Protein AF-A0A9X1UL97-F1 (afdb_monomer)

Foldseek 3Di:
DVVVVVVVVVVVVVVVVVVVLVVVLVVVVVVQVVVVQWDWDQDPQDIWIGGNNHTQAGDNYPVVRSVSSVVRVVVVVD

Nearest PDB structures (foldseek):
  6lg3-assembly1_A  TM=5.830E-01  e=1.507E+00  Mycobacterium tuberculosis
  2o30-assembly1_B  TM=6.194E-01  e=2.233E+00  Encephalitozoon cuniculi GB-M1
  7z2j-assembly1_A  TM=4.912E-01  e=7.823E-01  White bream virus
  2l6r-assembly1_A  TM=3.793E-01  e=2.545E+00  Lambdavirus lambda
  6rmw-assembly2_G  TM=3.069E-01  e=2.384E+00  Plasmodium falciparum 3D7

Solvent-accessible surface area (backbone atoms only — not comparable to full-atom values): 4295 Å² total; per-residue (Å²): 113,70,66,61,50,52,53,49,50,52,49,53,51,51,52,51,49,53,51,51,52,52,52,50,51,48,55,54,50,50,55,32,51,76,67,64,36,48,48,75,48,82,56,98,83,20,22,39,29,26,48,77,89,36,82,56,24,72,22,81,42,63,68,56,12,53,53,46,27,50,59,49,55,57,63,71,77,110

Organism: NCBI:txid2913261

Mean predicted aligned error: 5.08 Å

Sequence (78 aa):
MIEIQKLREARTLAAARANAEDAAIWRWFSALLEAGTIRWCRSDKGWIVSVNHRHVATEVSFDNAIRAAKARSESLLM

Secondary structure (DSSP, 8-state):
-HHHHHHHHHHHHHHHHHHHHHHHHHHHHHHHHHTT-EEEEEETTEEEEEETTEEEEEESSHHHHHHHHHHHHHHT--

pLDDT: mean 92.12, std 8.26, range [51.03, 97.88]

Structure (mmCIF, N/CA/C/O backbone):
data_AF-A0A9X1UL97-F1
#
_entry.id   AF-A0A9X1UL97-F1
#
loop_
_atom_site.group_PDB
_atom_site.id
_atom_site.type_symbol
_atom_site.label_atom_id
_atom_site.label_alt_id
_atom_site.label_comp_id
_atom_site.label_asym_id
_atom_site.label_entity_id
_atom_site.label_seq_id
_atom_site.pdbx_PDB_ins_code
_atom_site.Cartn_x
_atom_site.Cartn_y
_atom_site.Cartn_z
_atom_site.occupancy
_atom_site.B_iso_or_equiv
_atom_site.auth_seq_id
_atom_site.auth_comp_id
_atom_site.auth_asym_id
_atom_site.auth_atom_id
_atom_site.pdbx_PDB_model_num
ATOM 1 N N . MET A 1 1 ? 19.832 -7.545 -33.416 1.00 62.62 1 MET A N 1
ATOM 2 C CA . MET A 1 1 ? 20.576 -6.756 -32.400 1.00 62.62 1 MET A CA 1
ATOM 3 C C . MET A 1 1 ? 19.749 -5.617 -31.800 1.00 62.62 1 MET A C 1
ATOM 5 O O . MET A 1 1 ? 19.669 -5.559 -30.582 1.00 62.62 1 MET A O 1
ATOM 9 N N . ILE A 1 2 ? 19.082 -4.771 -32.601 1.00 75.69 2 ILE A N 1
ATOM 10 C CA . ILE A 1 2 ? 18.250 -3.643 -32.112 1.00 75.69 2 ILE A CA 1
ATOM 11 C C . ILE A 1 2 ? 17.108 -4.096 -31.181 1.00 75.69 2 ILE A C 1
ATOM 13 O O . ILE A 1 2 ? 16.809 -3.445 -30.188 1.00 75.69 2 ILE A O 1
ATOM 17 N N . GLU A 1 3 ? 16.490 -5.239 -31.462 1.00 82.12 3 GLU A N 1
ATOM 18 C CA . GLU A 1 3 ? 15.319 -5.726 -30.721 1.00 82.12 3 GLU A CA 1
ATOM 19 C C . GLU A 1 3 ? 15.652 -6.252 -29.316 1.00 82.12 3 GLU A C 1
ATOM 21 O O . GLU A 1 3 ? 14.922 -6.002 -28.361 1.00 82.12 3 GLU A O 1
ATOM 26 N N . ILE A 1 4 ? 16.823 -6.882 -29.158 1.00 86.75 4 ILE A N 1
ATOM 27 C CA . ILE A 1 4 ? 17.346 -7.297 -27.847 1.00 86.75 4 ILE A CA 1
ATOM 28 C C . ILE A 1 4 ? 17.684 -6.067 -26.999 1.00 86.75 4 ILE A C 1
ATOM 30 O O . ILE A 1 4 ? 17.423 -6.060 -25.797 1.00 86.75 4 ILE A O 1
ATOM 34 N N . GLN A 1 5 ? 18.237 -5.022 -27.620 1.00 89.62 5 GLN A N 1
ATOM 35 C CA . GLN A 1 5 ? 18.547 -3.769 -26.937 1.00 89.62 5 GLN A CA 1
ATOM 36 C C . GLN A 1 5 ? 17.269 -3.061 -26.461 1.00 89.62 5 GLN A C 1
ATOM 38 O O . GLN A 1 5 ? 17.164 -2.738 -25.280 1.00 89.62 5 GLN A O 1
ATOM 43 N N . LYS A 1 6 ? 16.250 -2.949 -27.324 1.00 88.94 6 LYS A N 1
ATOM 44 C CA . LYS A 1 6 ? 14.932 -2.403 -26.954 1.00 88.94 6 LYS A CA 1
ATOM 45 C C . LYS A 1 6 ? 14.262 -3.188 -25.825 1.00 88.94 6 LYS A C 1
ATOM 47 O O . LYS A 1 6 ? 13.710 -2.592 -24.905 1.00 88.94 6 LYS A O 1
ATOM 52 N N . LEU A 1 7 ? 14.327 -4.522 -25.856 1.00 92.25 7 LEU A N 1
ATOM 53 C CA . LEU A 1 7 ? 13.765 -5.355 -24.790 1.00 92.25 7 LEU A CA 1
ATOM 54 C C . LEU A 1 7 ? 14.494 -5.146 -23.455 1.00 92.25 7 LEU A C 1
ATOM 56 O O . LEU A 1 7 ? 13.857 -5.124 -22.402 1.00 92.25 7 LEU A O 1
ATOM 60 N N . ARG A 1 8 ? 15.822 -4.992 -23.484 1.00 91.81 8 ARG A N 1
ATOM 61 C CA . ARG A 1 8 ? 16.614 -4.686 -22.285 1.00 91.81 8 ARG A CA 1
ATOM 62 C C . ARG A 1 8 ? 16.232 -3.329 -21.708 1.00 91.81 8 ARG A C 1
ATOM 64 O O . ARG A 1 8 ? 15.941 -3.275 -20.522 1.00 91.81 8 ARG A O 1
ATOM 71 N N . GLU A 1 9 ? 16.154 -2.296 -22.543 1.00 92.12 9 GLU A N 1
ATOM 72 C CA . GLU A 1 9 ? 15.744 -0.942 -22.147 1.00 92.12 9 GLU A CA 1
ATOM 73 C C . GLU A 1 9 ? 14.330 -0.908 -21.555 1.00 92.12 9 GLU A C 1
ATOM 75 O O . GLU A 1 9 ? 14.106 -0.292 -20.513 1.00 92.12 9 GLU A O 1
ATOM 80 N N . ALA A 1 10 ? 13.382 -1.629 -22.160 1.00 91.81 10 ALA A N 1
ATOM 81 C CA . ALA A 1 10 ? 12.026 -1.747 -21.630 1.00 91.81 10 ALA A CA 1
ATOM 82 C C . ALA A 1 10 ? 12.008 -2.399 -20.237 1.00 91.81 10 ALA A C 1
ATOM 84 O O . ALA A 1 10 ? 11.282 -1.951 -19.349 1.00 91.81 10 ALA A O 1
ATOM 85 N N . ARG A 1 11 ? 12.834 -3.431 -20.020 1.00 91.81 11 ARG A N 1
ATOM 86 C CA . ARG A 1 11 ? 12.959 -4.102 -18.717 1.00 91.81 11 ARG A CA 1
ATOM 87 C C . ARG A 1 11 ? 13.600 -3.203 -17.663 1.00 91.81 11 ARG A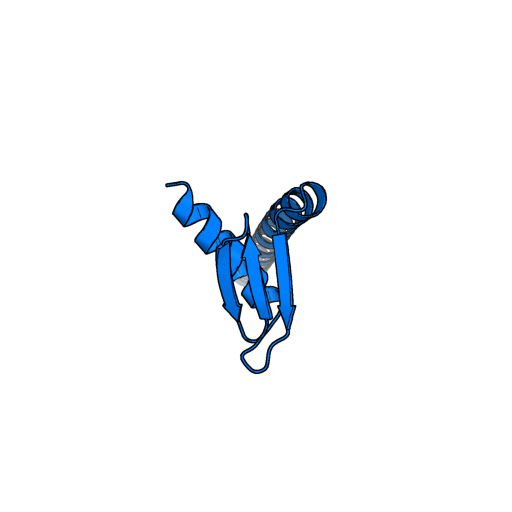 C 1
ATOM 89 O O . ARG A 1 11 ? 13.087 -3.153 -16.548 1.00 91.81 11 ARG A O 1
ATOM 96 N N . THR A 1 12 ? 14.674 -2.482 -17.989 1.00 93.00 12 THR A N 1
ATOM 97 C CA . THR A 1 12 ? 15.288 -1.530 -17.048 1.00 93.00 12 THR A CA 1
ATOM 98 C C . THR A 1 12 ? 14.336 -0.397 -16.701 1.00 93.00 12 THR A C 1
ATOM 100 O O . THR A 1 12 ? 14.239 -0.037 -15.530 1.00 93.00 12 THR A O 1
ATOM 103 N N . LEU A 1 13 ? 13.587 0.128 -17.674 1.00 93.25 13 LEU A N 1
ATOM 104 C CA . LEU A 1 13 ? 12.583 1.157 -17.417 1.00 93.25 13 LEU A CA 1
ATOM 105 C C . LEU A 1 13 ? 11.458 0.641 -16.511 1.00 93.25 13 LEU A C 1
ATOM 107 O O . LEU A 1 13 ? 11.067 1.334 -15.574 1.00 93.25 13 LEU A O 1
ATOM 111 N N . ALA A 1 14 ? 10.954 -0.570 -16.758 1.00 90.62 14 ALA A N 1
ATOM 112 C CA . ALA A 1 14 ? 9.929 -1.186 -15.917 1.00 90.62 14 ALA A CA 1
ATOM 113 C C . ALA A 1 14 ? 10.425 -1.400 -14.477 1.00 90.62 14 ALA A C 1
ATOM 115 O O . ALA A 1 14 ? 9.726 -1.042 -13.531 1.00 90.62 14 ALA A O 1
ATOM 116 N N . ALA A 1 15 ? 11.652 -1.902 -14.306 1.00 91.81 15 ALA A N 1
ATOM 117 C CA . ALA A 1 15 ? 12.263 -2.079 -12.990 1.00 91.81 15 ALA A CA 1
ATOM 118 C C . ALA A 1 15 ? 12.476 -0.739 -12.264 1.00 91.81 15 ALA A C 1
ATOM 120 O O . ALA A 1 15 ? 12.185 -0.625 -11.076 1.00 91.81 15 ALA A O 1
ATOM 121 N N . ALA A 1 16 ? 12.931 0.294 -12.980 1.00 93.25 16 ALA A N 1
ATOM 122 C CA . ALA A 1 16 ? 13.113 1.629 -12.417 1.00 93.25 16 ALA A CA 1
ATOM 123 C C . ALA A 1 16 ? 11.785 2.245 -11.955 1.00 93.25 16 ALA A C 1
ATOM 125 O O . ALA A 1 16 ? 11.736 2.855 -10.888 1.00 93.25 16 ALA A O 1
ATOM 126 N N . ARG A 1 17 ? 10.705 2.055 -12.726 1.00 92.38 17 ARG A N 1
ATOM 127 C CA . ARG A 1 17 ? 9.354 2.503 -12.352 1.00 92.38 17 ARG A CA 1
ATOM 128 C C . ARG A 1 17 ? 8.848 1.790 -11.103 1.00 92.38 17 ARG A C 1
ATOM 130 O O . ARG A 1 17 ? 8.474 2.472 -10.156 1.00 92.38 17 ARG A O 1
ATOM 137 N N . ALA A 1 18 ? 8.928 0.461 -11.064 1.00 89.69 18 ALA A N 1
ATOM 138 C CA . ALA A 1 18 ? 8.518 -0.316 -9.894 1.00 89.69 18 ALA A CA 1
ATOM 139 C C . ALA A 1 18 ? 9.285 0.113 -8.630 1.00 89.69 18 ALA A C 1
ATOM 141 O O . ALA A 1 18 ? 8.687 0.377 -7.593 1.00 89.69 18 ALA A O 1
ATOM 142 N N . ASN A 1 19 ? 10.604 0.301 -8.739 1.00 93.06 19 ASN A N 1
ATOM 143 C CA . ASN A 1 19 ? 11.420 0.764 -7.618 1.00 93.06 19 ASN A CA 1
ATOM 144 C C . ASN A 1 19 ? 11.058 2.193 -7.168 1.00 93.06 19 ASN A C 1
ATOM 146 O O . ASN A 1 19 ? 11.078 2.498 -5.977 1.00 93.06 19 ASN A O 1
ATOM 150 N N . ALA A 1 20 ? 10.731 3.085 -8.108 1.00 93.25 20 ALA A N 1
ATOM 151 C CA . ALA A 1 20 ? 10.295 4.440 -7.783 1.00 93.25 20 ALA A CA 1
ATOM 152 C C . ALA A 1 20 ? 8.933 4.448 -7.067 1.00 93.25 20 ALA A C 1
ATOM 154 O O . ALA A 1 20 ? 8.761 5.197 -6.102 1.00 93.25 20 ALA A O 1
ATOM 155 N N . GLU A 1 21 ? 7.996 3.606 -7.507 1.00 91.31 21 GLU A N 1
ATOM 156 C CA . GLU A 1 21 ? 6.686 3.418 -6.873 1.00 91.31 21 GLU A CA 1
ATOM 157 C C . GLU A 1 21 ? 6.831 2.865 -5.451 1.00 91.31 21 GLU A C 1
ATOM 159 O O . GLU A 1 21 ? 6.273 3.438 -4.512 1.00 91.31 21 GLU A O 1
ATOM 164 N N . ASP A 1 22 ? 7.652 1.831 -5.264 1.00 93.50 22 ASP A N 1
ATOM 165 C CA . ASP A 1 22 ? 7.932 1.242 -3.951 1.00 93.50 22 ASP A CA 1
ATOM 166 C C . ASP A 1 22 ? 8.595 2.249 -3.009 1.00 93.50 22 ASP A C 1
ATOM 168 O O . ASP A 1 22 ? 8.184 2.403 -1.857 1.00 93.50 22 ASP A O 1
ATOM 172 N N . ALA A 1 23 ? 9.563 3.021 -3.509 1.00 95.31 23 ALA A N 1
ATOM 173 C CA . ALA A 1 23 ? 10.187 4.086 -2.734 1.00 95.31 23 ALA A CA 1
ATOM 174 C C . ALA A 1 23 ? 9.181 5.185 -2.347 1.00 95.31 23 ALA A C 1
ATOM 176 O O . ALA A 1 23 ? 9.269 5.746 -1.255 1.00 95.31 23 ALA A O 1
ATOM 177 N N . ALA A 1 24 ? 8.224 5.520 -3.218 1.00 95.12 24 ALA A N 1
ATOM 178 C CA . ALA A 1 24 ? 7.172 6.486 -2.904 1.00 95.12 24 ALA A CA 1
ATOM 179 C C . ALA A 1 24 ? 6.218 5.957 -1.823 1.00 95.12 24 ALA A C 1
ATOM 181 O O . ALA A 1 24 ? 5.858 6.702 -0.910 1.00 95.12 24 ALA A O 1
ATOM 182 N N . ILE A 1 25 ? 5.848 4.676 -1.892 1.00 95.94 25 ILE A N 1
ATOM 183 C CA . ILE A 1 25 ? 5.035 4.012 -0.867 1.00 95.94 25 ILE A CA 1
ATOM 184 C C . ILE A 1 25 ? 5.764 4.001 0.472 1.00 95.94 25 ILE A C 1
ATOM 186 O O . ILE A 1 25 ? 5.167 4.353 1.489 1.00 95.94 25 ILE A O 1
ATOM 190 N N . TRP A 1 26 ? 7.051 3.659 0.473 1.00 96.38 26 TRP A N 1
ATOM 191 C CA . TRP A 1 26 ? 7.833 3.591 1.700 1.00 96.38 26 TRP A CA 1
ATOM 192 C C . TRP A 1 26 ? 7.968 4.955 2.373 1.00 96.38 26 TRP A C 1
ATOM 194 O O . TRP A 1 26 ? 7.689 5.072 3.561 1.00 96.38 26 TRP A O 1
ATOM 204 N N . ARG A 1 27 ? 8.287 6.013 1.614 1.00 97.44 27 ARG A N 1
ATOM 205 C CA . ARG A 1 27 ? 8.346 7.382 2.160 1.00 97.44 27 ARG A CA 1
ATOM 206 C C . ARG A 1 27 ? 7.015 7.813 2.776 1.00 97.44 27 ARG A C 1
ATOM 208 O O . ARG A 1 27 ? 7.005 8.377 3.865 1.00 97.44 27 ARG A O 1
ATOM 215 N N . TRP A 1 28 ? 5.905 7.535 2.091 1.00 96.06 28 TRP A N 1
ATOM 216 C CA . TRP A 1 28 ? 4.564 7.835 2.595 1.00 96.06 28 TRP A CA 1
ATOM 217 C C . TRP A 1 28 ? 4.259 7.069 3.889 1.00 96.06 28 TRP A C 1
ATOM 219 O O . TRP A 1 28 ? 3.817 7.662 4.871 1.00 96.06 28 TRP A O 1
ATOM 229 N N . PHE A 1 29 ? 4.544 5.766 3.912 1.00 96.50 29 PHE A N 1
ATOM 230 C CA . PHE A 1 29 ? 4.314 4.917 5.075 1.00 96.50 29 PHE A CA 1
ATOM 231 C C . PHE A 1 29 ? 5.157 5.356 6.278 1.00 96.50 29 PHE A C 1
ATOM 233 O O . PHE A 1 29 ? 4.611 5.530 7.366 1.00 96.50 29 PHE A O 1
ATOM 240 N N . SER A 1 30 ? 6.461 5.581 6.084 1.00 97.44 30 SER A N 1
ATOM 241 C CA . SER A 1 30 ? 7.374 6.025 7.141 1.00 97.44 30 SER A CA 1
ATOM 242 C C . SER A 1 30 ? 6.929 7.349 7.755 1.00 97.44 30 SER A C 1
ATOM 244 O O . SER A 1 30 ? 6.861 7.443 8.975 1.00 97.44 30 SER A O 1
ATOM 246 N N . ALA A 1 31 ? 6.527 8.328 6.938 1.00 96.56 31 ALA A N 1
ATOM 247 C CA . ALA A 1 31 ? 6.046 9.612 7.444 1.00 96.56 31 ALA A CA 1
ATOM 248 C C . ALA A 1 31 ? 4.795 9.466 8.334 1.00 96.56 31 ALA A C 1
ATOM 250 O O . ALA A 1 31 ? 4.705 10.090 9.390 1.00 96.56 31 ALA A O 1
ATOM 251 N N . LEU A 1 32 ? 3.832 8.621 7.945 1.00 96.38 32 LEU A N 1
ATOM 252 C CA . LEU A 1 32 ? 2.635 8.375 8.760 1.00 96.38 32 LEU A CA 1
ATOM 253 C C . LEU A 1 32 ? 2.933 7.553 10.017 1.00 96.38 32 LEU A C 1
ATOM 255 O O . LEU A 1 32 ? 2.275 7.734 11.043 1.00 96.38 32 LEU A O 1
ATOM 259 N N . LEU A 1 33 ? 3.895 6.634 9.935 1.00 96.62 33 LEU A N 1
ATOM 260 C CA . LEU A 1 33 ? 4.338 5.839 11.073 1.00 96.62 33 LEU A CA 1
ATOM 261 C C . LEU A 1 33 ? 5.003 6.729 12.125 1.00 96.62 33 LEU A C 1
ATOM 263 O O . LEU A 1 33 ? 4.645 6.647 13.296 1.00 96.62 33 LEU A O 1
ATOM 267 N N . GLU A 1 34 ? 5.913 7.605 11.700 1.00 97.75 34 GLU A N 1
ATOM 268 C CA . GLU A 1 34 ? 6.580 8.588 12.561 1.00 97.75 34 GLU A CA 1
ATOM 269 C C . GLU A 1 34 ? 5.580 9.570 13.179 1.00 97.75 34 GLU A C 1
ATOM 271 O O . GLU A 1 34 ? 5.680 9.896 14.360 1.00 97.75 34 GLU A O 1
ATOM 276 N N . ALA A 1 35 ? 4.563 9.982 12.417 1.00 96.06 35 ALA A N 1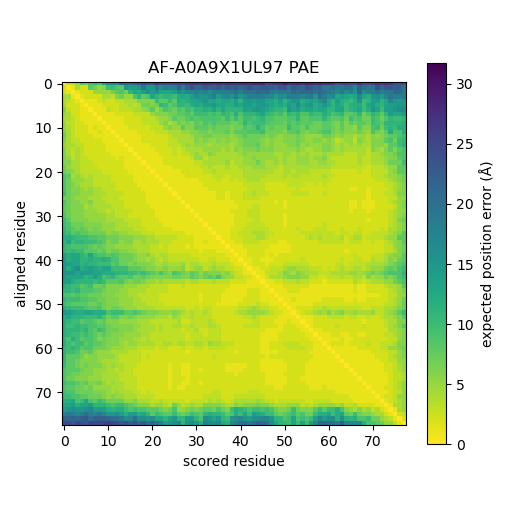
ATOM 277 C CA . ALA A 1 35 ? 3.470 10.809 12.922 1.00 96.06 35 ALA A CA 1
ATOM 278 C C . ALA A 1 35 ? 2.475 10.044 13.824 1.00 96.06 35 ALA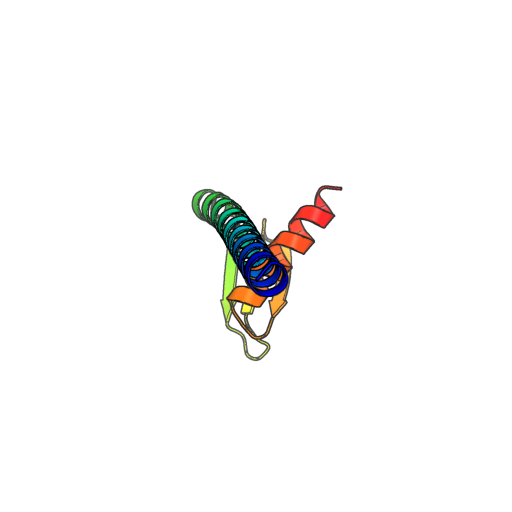 A C 1
ATOM 280 O O . ALA A 1 35 ? 1.608 10.665 14.438 1.00 96.06 35 ALA A O 1
ATOM 281 N N . GLY A 1 36 ? 2.547 8.709 13.888 1.00 95.62 36 GLY A N 1
ATOM 282 C CA . GLY A 1 36 ? 1.611 7.867 14.641 1.00 95.62 36 GLY A CA 1
ATOM 283 C C . GLY A 1 36 ? 0.182 7.850 14.083 1.00 95.62 36 GLY A C 1
ATOM 284 O O . GLY A 1 36 ? -0.758 7.486 14.791 1.00 95.62 36 GLY A O 1
ATOM 285 N N . THR A 1 37 ? -0.010 8.254 12.826 1.00 96.12 37 THR A N 1
ATOM 286 C CA . THR A 1 37 ? -1.334 8.433 12.210 1.00 96.12 37 THR A CA 1
ATOM 287 C C . THR A 1 37 ? -1.803 7.227 11.404 1.00 96.12 37 THR A C 1
ATOM 289 O O . THR A 1 37 ? -2.993 7.135 11.091 1.00 96.12 37 THR A O 1
ATOM 292 N N . ILE A 1 38 ? -0.910 6.285 11.087 1.00 96.75 38 ILE A N 1
ATOM 293 C CA . ILE A 1 38 ? -1.250 5.014 10.441 1.00 96.75 38 ILE A CA 1
ATOM 294 C C . ILE A 1 38 ? -1.393 3.885 11.464 1.00 96.75 38 ILE A C 1
ATOM 296 O O . ILE A 1 38 ? -0.594 3.734 12.387 1.00 96.75 38 ILE A O 1
ATOM 300 N N . ARG A 1 39 ? -2.416 3.052 11.277 1.00 96.56 39 ARG A N 1
ATOM 301 C CA . ARG A 1 39 ? -2.643 1.819 12.032 1.00 96.56 39 ARG A CA 1
ATOM 302 C C . ARG A 1 39 ? -2.973 0.695 11.070 1.00 96.56 39 ARG A C 1
ATOM 304 O O . ARG A 1 39 ? -3.734 0.888 10.125 1.00 96.56 39 ARG A O 1
ATOM 311 N N . TRP A 1 40 ? -2.466 -0.493 11.361 1.00 96.25 40 TRP A N 1
ATOM 312 C CA . TRP A 1 40 ? -2.809 -1.703 10.629 1.00 96.25 40 TRP A CA 1
ATOM 313 C C . TRP A 1 40 ? -3.164 -2.835 11.590 1.00 96.25 40 TRP A C 1
ATOM 315 O O . TRP A 1 40 ? -2.653 -2.910 12.708 1.00 96.25 40 TRP A O 1
ATOM 325 N N . CYS A 1 41 ? -4.069 -3.707 11.161 1.00 96.44 41 CYS A N 1
ATOM 326 C CA . CYS A 1 41 ? -4.472 -4.892 11.906 1.00 96.44 41 CYS A CA 1
ATOM 327 C C . CYS A 1 41 ? -4.779 -6.036 10.938 1.00 96.44 41 CYS A C 1
ATOM 329 O O . CYS A 1 41 ? -5.336 -5.808 9.863 1.00 96.44 41 CYS A O 1
ATOM 331 N N . ARG A 1 42 ? -4.435 -7.265 11.327 1.00 96.19 42 ARG A N 1
ATOM 332 C CA . ARG A 1 42 ? -4.831 -8.472 10.600 1.00 96.19 42 ARG A CA 1
ATOM 333 C C . ARG A 1 42 ? -6.172 -8.969 11.139 1.00 96.19 42 ARG A C 1
ATOM 335 O O . ARG A 1 42 ? -6.290 -9.231 12.332 1.00 96.19 42 ARG A O 1
ATOM 342 N N . SER A 1 43 ? -7.151 -9.119 10.256 1.00 94.19 43 SER A N 1
ATOM 343 C CA . SER A 1 43 ? -8.462 -9.710 10.523 1.00 94.19 43 SER A CA 1
ATOM 344 C C . SER A 1 43 ? -8.661 -11.011 9.736 1.00 94.19 43 SER A C 1
ATOM 346 O O . SER A 1 43 ? -7.804 -11.434 8.956 1.00 94.19 43 SER A O 1
ATOM 348 N N . ASP A 1 44 ? -9.818 -11.634 9.938 1.00 93.56 44 ASP A N 1
ATOM 349 C CA . ASP A 1 44 ? -10.349 -12.747 9.144 1.00 93.56 44 ASP A CA 1
ATOM 350 C C . ASP A 1 44 ? -10.517 -12.396 7.654 1.00 93.56 44 ASP A C 1
ATOM 352 O O . ASP A 1 44 ? -10.374 -13.259 6.789 1.00 93.56 44 ASP A O 1
ATOM 356 N N . LYS A 1 45 ? -10.773 -11.120 7.351 1.00 90.38 45 LYS A N 1
ATOM 357 C CA . LYS A 1 45 ? -10.995 -10.597 5.992 1.00 90.38 45 LYS A CA 1
ATOM 358 C C . LYS A 1 45 ? -9.734 -10.041 5.325 1.00 90.38 45 LYS A C 1
ATOM 360 O O . LYS A 1 45 ? -9.802 -9.626 4.171 1.00 90.38 45 LYS A O 1
ATOM 365 N N . GLY A 1 46 ? -8.600 -10.024 6.027 1.00 95.38 46 GLY A N 1
ATOM 366 C CA . GLY A 1 46 ? -7.317 -9.546 5.510 1.00 95.38 46 GLY A CA 1
ATOM 367 C C . GLY A 1 46 ? -6.672 -8.469 6.380 1.00 95.38 46 GLY A C 1
ATOM 368 O O . GLY A 1 46 ? -6.888 -8.386 7.585 1.00 95.38 46 GLY A O 1
ATOM 369 N N . TRP A 1 47 ? -5.829 -7.649 5.773 1.00 97.88 47 TRP A N 1
ATOM 370 C CA . TRP A 1 47 ? -5.146 -6.530 6.404 1.00 97.88 47 TRP A CA 1
ATOM 371 C C . TRP A 1 47 ? -5.987 -5.269 6.302 1.00 97.88 47 TRP A C 1
ATOM 373 O O . TRP A 1 47 ? -6.210 -4.741 5.216 1.00 97.88 47 TRP A O 1
ATOM 383 N N . ILE A 1 48 ? -6.426 -4.786 7.456 1.00 97.06 48 ILE A N 1
ATOM 384 C CA . ILE A 1 48 ? -7.163 -3.541 7.628 1.00 97.06 48 ILE A CA 1
ATOM 385 C C . ILE A 1 48 ? -6.144 -2.437 7.892 1.00 97.06 48 ILE A C 1
ATOM 387 O O . ILE A 1 48 ? -5.355 -2.541 8.831 1.00 97.06 48 ILE A O 1
ATOM 391 N N . VAL A 1 49 ? -6.190 -1.370 7.101 1.00 97.12 49 VAL A N 1
ATOM 392 C CA . VAL A 1 49 ? -5.352 -0.179 7.250 1.00 97.12 49 VAL A CA 1
ATOM 393 C C . VAL A 1 49 ? -6.239 1.033 7.499 1.00 97.12 49 VAL A C 1
ATOM 395 O O . VAL A 1 49 ? -7.230 1.265 6.796 1.00 97.12 49 VAL A O 1
ATOM 398 N N . SER A 1 50 ? -5.857 1.814 8.502 1.00 96.50 50 SER A N 1
ATOM 399 C CA . SER A 1 50 ? -6.485 3.075 8.869 1.00 96.50 50 SER A CA 1
ATOM 400 C C . SE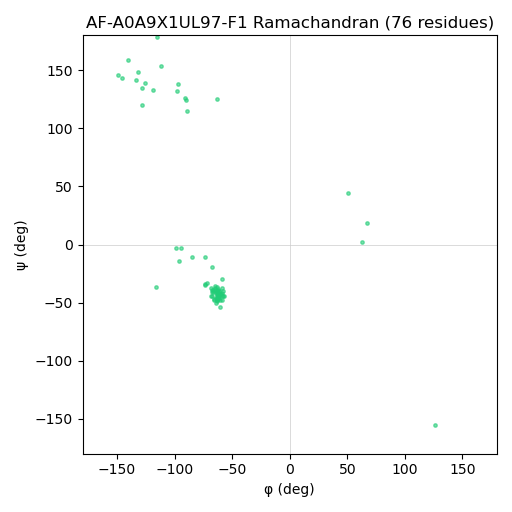R A 1 50 ? -5.442 4.187 8.910 1.00 96.50 50 SER A C 1
ATOM 402 O O . SER A 1 50 ? -4.344 3.980 9.422 1.00 96.50 50 SER A O 1
ATOM 404 N N . VAL A 1 51 ? -5.794 5.368 8.409 1.00 95.44 51 VAL A N 1
ATOM 405 C CA . VAL A 1 51 ? -4.959 6.578 8.416 1.00 95.44 51 VAL A CA 1
ATOM 406 C C . VAL A 1 51 ? -5.778 7.716 9.015 1.00 95.44 51 VAL A C 1
ATOM 408 O O . VAL A 1 51 ? -6.952 7.863 8.679 1.00 95.44 51 VAL A O 1
ATOM 411 N N . ASN A 1 52 ? -5.197 8.502 9.925 1.00 93.00 52 ASN A N 1
ATOM 412 C CA . ASN A 1 52 ? -5.891 9.579 10.646 1.00 93.00 52 ASN A CA 1
ATOM 413 C C . ASN A 1 52 ? -7.207 9.096 11.289 1.00 93.00 52 ASN A C 1
ATOM 415 O O . ASN A 1 52 ? -8.253 9.724 11.151 1.00 93.00 52 ASN A O 1
ATOM 419 N N . HIS A 1 53 ? -7.168 7.925 11.937 1.00 91.12 53 HIS A N 1
ATOM 420 C CA . HIS A 1 53 ? -8.325 7.240 12.541 1.00 91.12 53 HIS A CA 1
ATOM 421 C C . HIS A 1 53 ? -9.439 6.807 11.571 1.00 91.12 53 HIS A C 1
ATOM 423 O O . HIS A 1 53 ? -10.426 6.211 12.002 1.00 91.12 53 HIS A O 1
ATOM 429 N N . ARG A 1 54 ? -9.278 7.022 10.263 1.00 92.38 54 ARG A N 1
ATOM 430 C CA . ARG A 1 54 ? -10.232 6.601 9.238 1.00 92.38 54 ARG A CA 1
ATOM 431 C C . ARG A 1 54 ? -9.789 5.294 8.604 1.00 92.38 54 ARG A 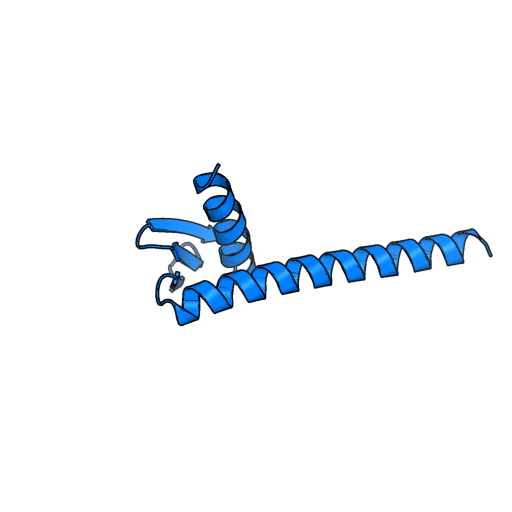C 1
ATOM 433 O O . ARG A 1 54 ? -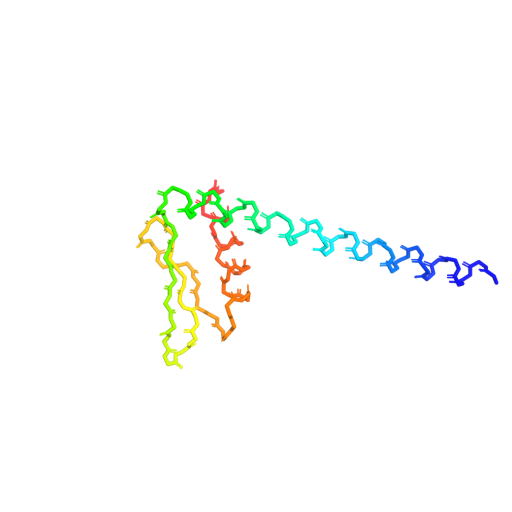8.646 5.167 8.177 1.00 92.38 54 ARG A O 1
ATOM 440 N N . HIS A 1 55 ? -10.707 4.339 8.492 1.00 94.00 55 HIS A N 1
ATOM 441 C CA . HIS A 1 55 ? -10.477 3.144 7.689 1.00 94.00 55 HIS A CA 1
ATOM 442 C C . HIS A 1 55 ? -10.300 3.523 6.216 1.00 94.00 55 HIS A C 1
ATOM 444 O O . HIS A 1 55 ? -11.174 4.178 5.642 1.00 94.00 55 HIS A O 1
ATOM 450 N N . VAL A 1 56 ? -9.187 3.105 5.611 1.00 95.12 56 VAL A N 1
ATOM 451 C CA . VAL A 1 56 ? -8.876 3.429 4.214 1.00 95.12 56 VAL A CA 1
ATOM 452 C C . VAL A 1 56 ? -8.813 2.194 3.325 1.00 95.12 56 VAL A C 1
ATOM 454 O 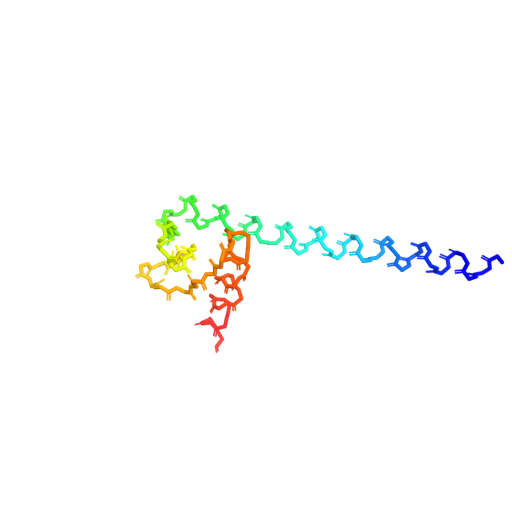O . VAL A 1 56 ? -9.288 2.269 2.197 1.00 95.12 56 VAL A O 1
ATOM 457 N N . ALA A 1 57 ? -8.310 1.049 3.793 1.00 96.19 57 ALA A N 1
ATOM 458 C CA . ALA A 1 57 ? -8.200 -0.150 2.958 1.00 96.19 57 ALA A CA 1
ATOM 459 C C . ALA A 1 57 ? -8.337 -1.455 3.744 1.00 96.19 57 ALA A C 1
ATOM 461 O O . ALA A 1 57 ? -7.879 -1.547 4.879 1.00 96.19 57 ALA A O 1
ATOM 462 N N . THR A 1 58 ? -8.936 -2.465 3.109 1.00 97.00 58 THR A N 1
ATOM 463 C CA . THR A 1 58 ? -8.881 -3.868 3.534 1.00 97.00 58 THR A CA 1
ATOM 464 C C . THR A 1 58 ? -8.447 -4.693 2.334 1.00 97.00 58 THR A C 1
ATOM 466 O O . THR A 1 58 ? -9.138 -4.660 1.321 1.00 97.00 58 THR A O 1
ATOM 469 N N . GLU A 1 59 ? -7.331 -5.409 2.436 1.00 97.50 59 GLU A N 1
ATOM 470 C CA . GLU A 1 59 ? -6.814 -6.257 1.353 1.00 97.50 59 GLU A CA 1
ATOM 471 C C . GLU A 1 59 ? -6.251 -7.569 1.892 1.00 97.50 59 GLU A C 1
ATOM 473 O O . GLU A 1 59 ? -5.872 -7.674 3.055 1.00 97.50 59 GLU A O 1
ATOM 478 N N . VAL A 1 60 ? -6.149 -8.587 1.039 1.00 95.88 60 VAL A N 1
ATOM 479 C CA . VAL A 1 60 ? -5.704 -9.929 1.454 1.00 95.88 60 VAL A CA 1
ATOM 480 C C . VAL A 1 60 ? -4.245 -9.940 1.936 1.00 95.88 60 VAL A C 1
ATOM 482 O O . VAL A 1 60 ? -3.909 -10.658 2.879 1.00 95.88 60 VAL A O 1
ATOM 485 N N . SER A 1 61 ? -3.374 -9.133 1.324 1.00 96.50 61 SER A N 1
ATOM 486 C CA . SER A 1 61 ? -1.959 -9.018 1.693 1.00 96.50 61 SER A CA 1
ATOM 487 C C . SER A 1 61 ? -1.648 -7.648 2.293 1.00 96.50 61 SER A C 1
ATOM 489 O O . SER A 1 61 ? -2.308 -6.656 1.988 1.00 96.50 61 SER A O 1
ATOM 491 N N . PHE A 1 62 ? -0.617 -7.595 3.139 1.00 94.38 62 PHE A N 1
ATOM 492 C CA . PHE A 1 62 ? -0.174 -6.344 3.749 1.00 94.38 62 PHE A CA 1
ATOM 493 C C . PHE A 1 62 ? 0.277 -5.334 2.687 1.00 94.38 62 PHE A C 1
ATOM 495 O O . PHE A 1 62 ? -0.160 -4.190 2.716 1.00 94.38 62 PHE A O 1
ATOM 502 N N . ASP A 1 63 ? 1.086 -5.770 1.715 1.00 95.25 63 ASP A N 1
ATOM 503 C CA . ASP A 1 63 ? 1.568 -4.909 0.628 1.00 95.25 63 ASP A CA 1
ATOM 504 C C . ASP A 1 63 ? 0.406 -4.304 -0.177 1.00 95.25 63 ASP A C 1
ATOM 506 O O . ASP A 1 63 ? 0.331 -3.084 -0.328 1.00 95.25 63 ASP A O 1
ATOM 510 N N . ASN A 1 64 ? -0.573 -5.125 -0.579 1.00 95.75 64 ASN A N 1
ATOM 511 C CA . ASN A 1 64 ? -1.755 -4.629 -1.284 1.00 95.75 64 ASN A CA 1
ATOM 512 C C . ASN A 1 64 ? -2.541 -3.638 -0.417 1.00 95.75 64 ASN A C 1
ATOM 514 O O . ASN A 1 64 ? -2.986 -2.610 -0.924 1.00 95.75 64 ASN A O 1
ATOM 518 N N . ALA A 1 65 ? -2.675 -3.905 0.887 1.00 96.88 65 ALA A N 1
ATOM 519 C CA . ALA A 1 65 ? -3.396 -3.026 1.802 1.00 96.88 65 ALA A CA 1
ATOM 520 C C . ALA A 1 65 ? -2.729 -1.651 1.917 1.00 96.88 65 ALA A C 1
ATOM 522 O O . ALA A 1 65 ? -3.419 -0.634 1.885 1.00 96.88 65 ALA A O 1
ATOM 523 N N . ILE A 1 66 ? -1.397 -1.607 2.002 1.00 96.75 66 ILE A N 1
ATOM 524 C CA . ILE A 1 66 ? -0.621 -0.362 2.055 1.00 96.75 66 ILE A CA 1
ATOM 525 C C . ILE A 1 66 ? -0.715 0.401 0.727 1.00 96.75 66 ILE A C 1
ATOM 527 O O . ILE A 1 66 ? -0.971 1.609 0.737 1.00 96.75 66 ILE A O 1
ATOM 531 N N . ARG A 1 67 ? -0.595 -0.283 -0.419 1.00 96.19 67 ARG A N 1
ATOM 532 C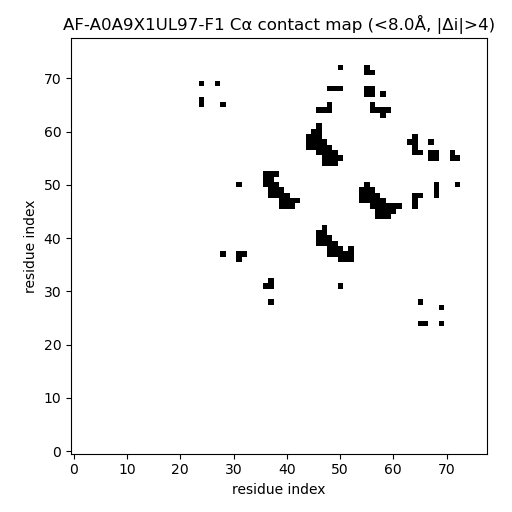 CA . ARG A 1 67 ? -0.760 0.337 -1.748 1.00 96.19 67 ARG A CA 1
ATOM 533 C C . ARG A 1 67 ? -2.155 0.930 -1.930 1.00 96.19 67 ARG A C 1
ATOM 535 O O . ARG A 1 67 ? -2.287 2.091 -2.319 1.00 96.19 67 ARG A O 1
ATOM 542 N N . ALA A 1 68 ? -3.192 0.164 -1.593 1.00 96.12 68 ALA A N 1
ATOM 543 C CA . ALA A 1 68 ? -4.578 0.613 -1.656 1.00 96.12 68 ALA A CA 1
ATOM 544 C C . ALA A 1 68 ? -4.844 1.777 -0.689 1.00 96.12 68 ALA A C 1
ATOM 546 O O . ALA A 1 68 ? -5.533 2.735 -1.047 1.00 96.12 68 ALA A O 1
ATOM 547 N N . ALA A 1 69 ? -4.272 1.731 0.517 1.00 96.00 6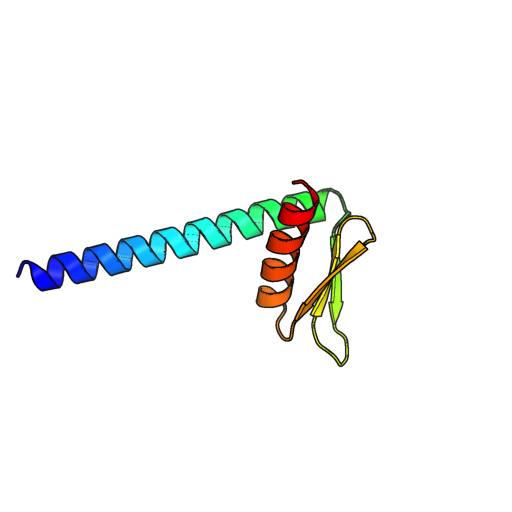9 ALA A N 1
ATOM 548 C CA . ALA A 1 69 ? -4.380 2.803 1.499 1.00 96.00 69 ALA A CA 1
ATOM 549 C C . ALA A 1 69 ? -3.761 4.112 0.992 1.00 96.00 69 ALA A C 1
ATOM 551 O O . ALA A 1 69 ? -4.395 5.161 1.129 1.00 96.00 69 ALA A O 1
ATOM 552 N N . LYS A 1 70 ? -2.575 4.064 0.369 1.00 95.56 70 LYS A N 1
ATOM 553 C CA . LYS A 1 70 ? -1.927 5.242 -0.229 1.00 95.56 70 LYS A CA 1
ATOM 554 C C . LYS A 1 70 ? -2.794 5.864 -1.321 1.00 95.56 70 LYS A C 1
ATOM 556 O O . LYS A 1 70 ? -3.140 7.037 -1.214 1.00 95.56 70 LYS A O 1
ATOM 561 N N . ALA A 1 71 ? -3.219 5.067 -2.304 1.00 94.62 71 ALA A N 1
ATOM 562 C CA . ALA A 1 71 ? -4.032 5.551 -3.423 1.00 94.62 71 ALA A CA 1
ATOM 563 C C . ALA A 1 71 ? -5.346 6.211 -2.957 1.00 94.62 71 ALA A C 1
ATOM 565 O O . ALA A 1 71 ? -5.753 7.259 -3.464 1.00 94.62 71 ALA A O 1
ATOM 566 N N . ARG A 1 72 ? -6.002 5.631 -1.943 1.00 93.94 72 ARG A N 1
ATOM 567 C CA . ARG A 1 72 ? -7.240 6.182 -1.366 1.00 93.94 72 ARG A CA 1
ATOM 568 C C . ARG A 1 72 ? -6.996 7.425 -0.511 1.00 93.94 72 ARG A C 1
ATOM 570 O O . ARG A 1 72 ? -7.832 8.320 -0.515 1.00 93.94 72 ARG A O 1
ATOM 577 N N . SER A 1 73 ? -5.867 7.498 0.194 1.00 89.88 73 SER A N 1
ATOM 578 C CA . SER A 1 73 ? -5.482 8.682 0.977 1.00 89.88 73 SER A CA 1
ATOM 579 C C . SER A 1 73 ? -5.155 9.876 0.079 1.00 89.88 73 SER A C 1
ATOM 581 O O . SER A 1 73 ? -5.529 10.997 0.402 1.00 89.88 73 SER A O 1
ATOM 583 N N . GLU A 1 74 ? -4.518 9.640 -1.069 1.00 86.69 74 GLU A N 1
ATOM 584 C CA . GLU A 1 74 ? -4.244 10.673 -2.079 1.00 86.69 74 GLU A CA 1
ATOM 585 C C . GLU A 1 74 ? -5.537 11.183 -2.731 1.00 86.69 74 GLU A C 1
ATOM 587 O O . GLU A 1 74 ? -5.701 12.385 -2.910 1.00 86.69 74 GLU A O 1
ATOM 592 N N . SER A 1 75 ? -6.498 10.292 -2.991 1.00 79.88 75 SER A N 1
ATOM 593 C CA . SER A 1 75 ? -7.814 10.665 -3.543 1.00 79.88 75 SER A CA 1
ATOM 594 C C . SER A 1 75 ? -8.681 11.481 -2.575 1.00 79.88 75 SER A C 1
ATOM 596 O O . SER A 1 75 ? -9.633 12.120 -3.000 1.00 79.88 75 SER A O 1
ATOM 598 N N . LEU A 1 76 ? -8.387 11.435 -1.272 1.00 70.69 76 LEU A N 1
ATOM 599 C CA . LEU A 1 76 ? -9.098 12.193 -0.235 1.00 70.69 76 LEU A CA 1
ATOM 600 C C . LEU A 1 76 ? -8.576 13.628 -0.062 1.00 70.69 76 LEU A C 1
ATOM 602 O O . LEU A 1 76 ? -9.194 14.403 0.665 1.00 70.69 76 LEU A O 1
ATOM 606 N N . LEU A 1 77 ? -7.435 13.957 -0.673 1.00 61.78 77 LEU A N 1
ATOM 607 C CA . LEU A 1 77 ? -6.810 15.284 -0.638 1.00 61.78 77 LEU A CA 1
ATOM 608 C C . LEU A 1 77 ? -7.107 16.120 -1.898 1.00 61.78 77 LEU A C 1
ATOM 610 O O . LEU A 1 77 ? -6.667 17.267 -1.964 1.00 61.78 77 LEU A O 1
ATOM 614 N N . MET A 1 78 ? -7.816 15.547 -2.876 1.00 51.03 78 MET A N 1
ATOM 615 C CA . MET A 1 78 ? -8.250 16.195 -4.119 1.00 51.03 78 MET A CA 1
ATOM 616 C C . MET A 1 78 ? -9.723 16.589 -4.031 1.00 51.03 78 MET A C 1
ATOM 618 O O . MET A 1 78 ? -10.052 17.683 -4.537 1.00 51.03 78 MET A O 1
#

Radius of gyration: 16.46 Å; Cα contacts (8 Å, |Δi|>4): 80; chains: 1; bounding box: 32×29×47 Å